Protein AF-A0A3E4Q810-F1 (afdb_monomer_lite)

pLDDT: mean 92.03, std 8.73, range [49.62, 97.12]

Secondary structure (DSSP, 8-state):
--HHHHHHHHHHHHHHHHHHHH-GGGGG-HHHHHHHHHHHHHHHHHHHHTT--HHHHHHH-

Foldseek 3Di:
DVVLVVQLVVLLVVVLVVCVVPPVVCNVVPVVSNVRSVVLSVQLVVCVVVPDDNVVSNVRD

Radius of g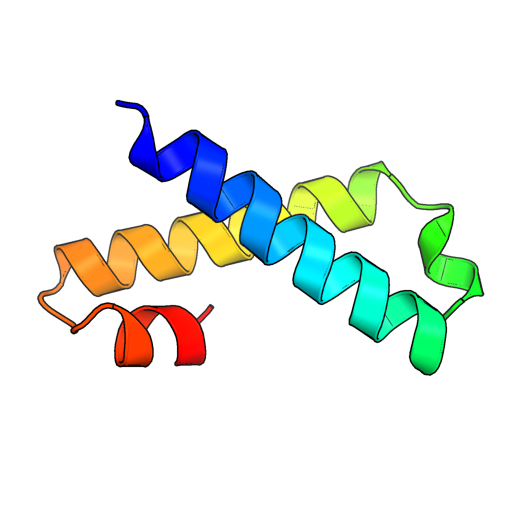yration: 12.07 Å; chains: 1; bounding box: 29×22×29 Å

Sequence (61 aa):
MTTTKKELSYFRLKLENYLSEHFPEMLGDKPFITARANEALSTYCDAVAQGFSHPEAESMA

InterPro domains:
  IPR015082 Protein of unknown function DUF1896 [PF08989] (3-61)
  IPR036297 PG0816-like superfamily [SSF140753] (2-61)

Organism: NCBI:txid28130

Structure (mmCIF, N/CA/C/O backbone):
data_AF-A0A3E4Q810-F1
#
_entry.id   AF-A0A3E4Q810-F1
#
loop_
_atom_site.group_PDB
_atom_site.id
_atom_site.type_symbol
_atom_site.label_atom_id
_atom_site.label_alt_id
_atom_site.label_comp_id
_atom_site.label_asym_id
_atom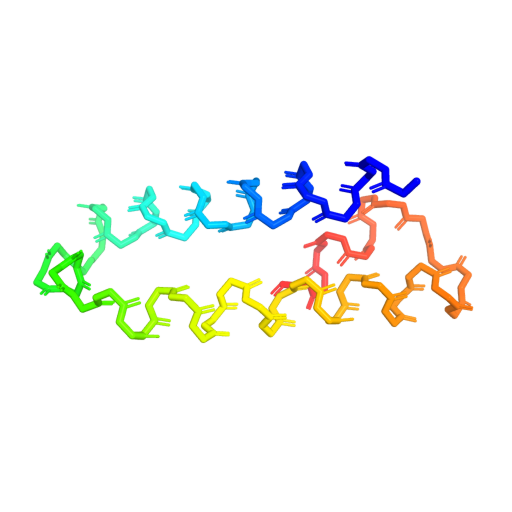_site.label_entity_id
_atom_site.label_seq_id
_atom_site.pdbx_PDB_ins_code
_atom_site.Cartn_x
_atom_site.Cartn_y
_atom_site.Cartn_z
_atom_site.occupancy
_atom_site.B_iso_or_equiv
_atom_site.auth_seq_id
_atom_site.auth_comp_id
_atom_site.auth_asym_id
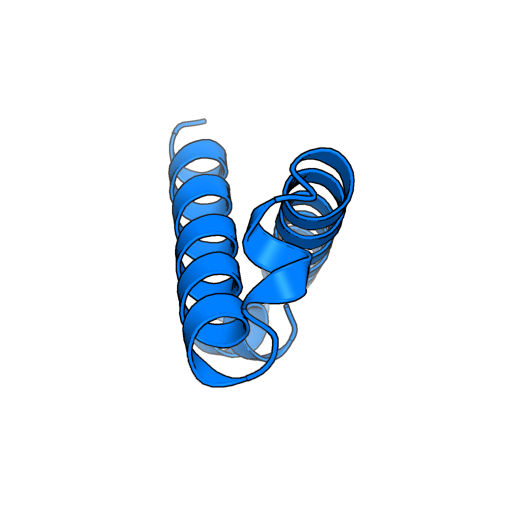_atom_site.auth_atom_id
_atom_site.pdbx_PDB_model_num
ATOM 1 N N . MET A 1 1 ? 8.283 15.670 -6.675 1.00 49.62 1 MET A N 1
ATOM 2 C CA . MET A 1 1 ? 7.962 14.452 -5.897 1.00 49.62 1 MET A CA 1
ATOM 3 C C . MET A 1 1 ? 6.488 14.450 -5.470 1.00 49.62 1 MET A C 1
ATOM 5 O O . MET A 1 1 ? 6.184 14.474 -4.287 1.00 49.62 1 MET A O 1
ATOM 9 N N . THR A 1 2 ? 5.546 14.475 -6.418 1.00 60.88 2 THR A N 1
ATOM 10 C CA . THR A 1 2 ? 4.092 14.461 -6.131 1.00 60.88 2 THR A CA 1
ATOM 11 C C . THR A 1 2 ? 3.483 13.063 -6.253 1.00 60.88 2 THR A C 1
ATOM 13 O O . THR A 1 2 ? 2.489 12.778 -5.590 1.00 60.88 2 THR A O 1
ATOM 16 N N . THR A 1 3 ? 4.109 12.182 -7.038 1.00 66.81 3 THR A N 1
ATOM 17 C CA . THR A 1 3 ? 3.658 10.808 -7.298 1.00 66.81 3 THR A CA 1
ATOM 18 C C . THR A 1 3 ? 3.571 9.994 -6.010 1.00 66.81 3 THR A C 1
ATOM 20 O O . THR A 1 3 ? 2.508 9.488 -5.686 1.00 66.81 3 THR A O 1
ATOM 23 N N . THR A 1 4 ? 4.618 10.004 -5.180 1.00 73.81 4 THR A N 1
ATOM 24 C CA . THR A 1 4 ? 4.688 9.228 -3.928 1.00 73.81 4 THR A CA 1
ATOM 25 C C . THR A 1 4 ? 3.537 9.521 -2.960 1.00 73.81 4 THR A C 1
ATOM 27 O O . THR A 1 4 ? 2.999 8.612 -2.338 1.00 73.81 4 THR A O 1
ATOM 30 N N . LYS A 1 5 ? 3.101 10.786 -2.854 1.00 78.44 5 LYS A N 1
ATOM 31 C CA . LYS A 1 5 ? 1.973 11.164 -1.986 1.00 78.44 5 LYS A CA 1
ATOM 32 C C . LYS A 1 5 ? 0.632 10.672 -2.543 1.00 78.44 5 LYS A C 1
ATOM 34 O O . LYS A 1 5 ? -0.245 10.287 -1.768 1.00 78.44 5 LYS A O 1
ATOM 39 N N . LYS A 1 6 ? 0.465 10.701 -3.870 1.00 82.19 6 LYS A N 1
ATOM 40 C CA . LYS A 1 6 ? -0.732 10.187 -4.546 1.00 82.19 6 LYS A CA 1
ATOM 41 C C . LYS A 1 6 ? -0.824 8.666 -4.404 1.00 82.19 6 LYS A C 1
ATOM 43 O O . LYS A 1 6 ? -1.876 8.188 -3.998 1.00 82.19 6 LYS A O 1
ATOM 48 N N . GLU A 1 7 ? 0.277 7.950 -4.631 1.00 84.50 7 GLU A N 1
ATOM 49 C CA . GLU A 1 7 ? 0.341 6.491 -4.474 1.00 84.50 7 GLU A CA 1
ATOM 50 C C . GLU A 1 7 ? 0.073 6.064 -3.023 1.00 84.50 7 GLU A C 1
ATOM 52 O O . GLU A 1 7 ? -0.746 5.184 -2.786 1.00 84.50 7 GLU A O 1
ATOM 57 N N . LEU A 1 8 ? 0.643 6.758 -2.026 1.00 87.06 8 LEU A N 1
ATOM 58 C CA . LEU A 1 8 ? 0.330 6.477 -0.618 1.00 87.06 8 LEU A CA 1
ATOM 59 C C . LEU A 1 8 ? -1.167 6.633 -0.316 1.00 87.06 8 LEU A C 1
ATOM 61 O O . LEU A 1 8 ? -1.762 5.819 0.387 1.00 87.06 8 LEU A O 1
ATOM 65 N N . SER A 1 9 ? -1.773 7.700 -0.847 1.00 92.12 9 SER A N 1
ATOM 66 C CA . SER A 1 9 ? -3.202 7.971 -0.663 1.00 92.12 9 SER A CA 1
ATOM 67 C C . SER A 1 9 ? -4.057 6.903 -1.354 1.00 92.12 9 SER A C 1
ATOM 69 O O . SER A 1 9 ? -5.094 6.520 -0.821 1.00 92.12 9 SER A O 1
ATOM 71 N N . TYR A 1 10 ? -3.603 6.400 -2.506 1.00 93.12 10 TYR A N 1
ATOM 72 C CA . TYR A 1 10 ? -4.244 5.321 -3.250 1.00 93.12 10 TYR A CA 1
ATOM 73 C C . TYR A 1 10 ? -4.196 3.985 -2.494 1.00 93.12 10 TYR A C 1
ATOM 75 O O . TYR A 1 10 ? -5.251 3.410 -2.227 1.00 93.12 10 TYR A O 1
ATOM 83 N N . PHE A 1 11 ? -3.012 3.524 -2.073 1.00 94.31 11 PHE A N 1
ATOM 84 C CA . PHE A 1 11 ? -2.868 2.261 -1.335 1.00 94.31 11 PHE A CA 1
ATOM 85 C C . PHE A 1 11 ? -3.620 2.277 -0.010 1.00 94.31 11 PHE A C 1
ATOM 87 O O . PHE A 1 11 ? -4.276 1.300 0.348 1.00 94.31 11 PHE A O 1
ATOM 94 N N . ARG A 1 12 ? -3.590 3.413 0.692 1.00 95.00 12 ARG A N 1
ATOM 95 C CA . ARG A 1 12 ? -4.370 3.588 1.912 1.00 95.00 12 ARG A CA 1
ATOM 96 C C . ARG A 1 12 ? -5.872 3.473 1.655 1.00 95.00 12 ARG A C 1
ATOM 98 O O . ARG A 1 12 ? -6.537 2.744 2.380 1.00 95.00 12 ARG A O 1
ATOM 105 N N . LEU A 1 13 ? -6.398 4.159 0.639 1.00 95.69 13 LEU A N 1
ATOM 106 C CA . LEU A 1 13 ? -7.825 4.104 0.309 1.00 95.69 13 LEU A CA 1
ATOM 107 C C . LEU A 1 13 ? -8.257 2.686 -0.094 1.00 95.69 13 LEU A C 1
ATOM 109 O O . LEU A 1 13 ? -9.297 2.210 0.353 1.00 95.69 13 LEU A O 1
ATOM 113 N N . LYS A 1 14 ? -7.444 1.999 -0.907 1.00 95.31 14 LYS A N 1
ATOM 114 C CA . LYS A 1 14 ? -7.686 0.610 -1.330 1.00 95.31 14 LYS A CA 1
ATOM 115 C C . LYS A 1 14 ? -7.725 -0.337 -0.124 1.00 95.31 14 LYS A C 1
ATOM 117 O O . LYS A 1 14 ? -8.625 -1.169 -0.034 1.00 95.31 14 LYS A O 1
ATOM 122 N N . LEU A 1 15 ? -6.801 -0.163 0.825 1.00 95.75 15 LEU A N 1
ATOM 123 C CA . LEU A 1 15 ? -6.770 -0.925 2.072 1.00 95.75 15 LEU A CA 1
ATOM 124 C C . LEU A 1 15 ? -7.986 -0.629 2.957 1.00 95.75 15 LEU A C 1
ATOM 126 O O . LEU A 1 15 ? -8.630 -1.560 3.423 1.00 95.75 15 LEU A O 1
ATOM 130 N N . 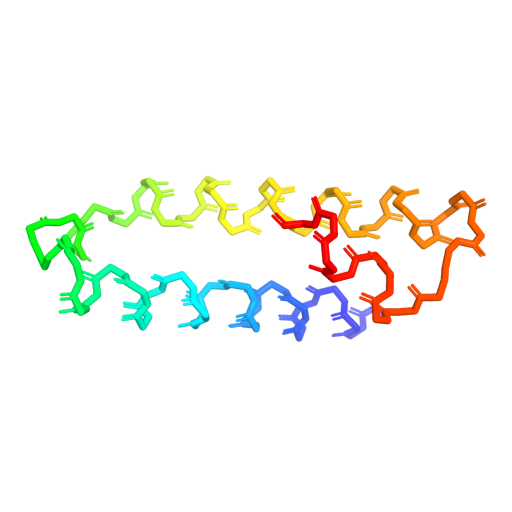GLU A 1 16 ? -8.325 0.642 3.172 1.00 95.44 16 GLU A N 1
ATOM 131 C CA . GLU A 1 16 ? -9.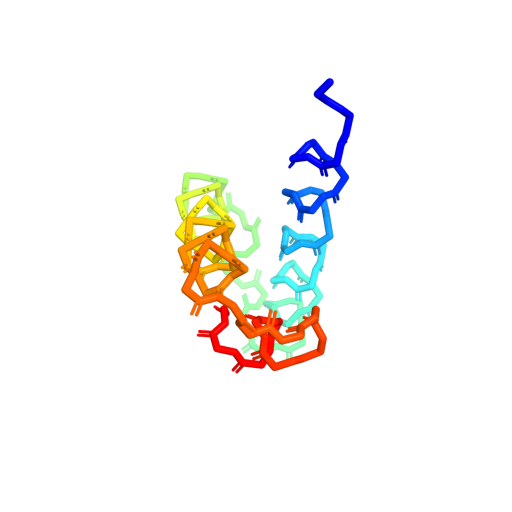498 1.033 3.964 1.00 95.44 16 GLU A CA 1
ATOM 132 C C . GLU A 1 16 ? -10.792 0.455 3.363 1.00 95.44 16 GLU A C 1
ATOM 134 O O . GLU A 1 16 ? -11.617 -0.078 4.101 1.00 95.44 16 GLU A O 1
ATOM 139 N N . ASN A 1 17 ? -10.948 0.460 2.034 1.00 96.25 17 ASN A N 1
ATOM 140 C CA . ASN A 1 17 ? -12.106 -0.161 1.388 1.00 96.25 17 ASN A CA 1
ATOM 141 C C . ASN A 1 17 ? -12.160 -1.675 1.650 1.00 96.25 17 ASN A C 1
ATOM 143 O O . ASN A 1 17 ? -13.181 -2.178 2.114 1.00 96.25 17 ASN A O 1
ATOM 147 N N . TYR A 1 18 ? -11.041 -2.381 1.453 1.00 95.56 18 TYR A N 1
ATOM 148 C CA . TYR A 1 18 ? -10.951 -3.822 1.710 1.00 95.56 18 TYR A CA 1
ATOM 149 C C . TYR A 1 18 ? -11.267 -4.182 3.169 1.00 95.56 18 TYR A C 1
ATOM 151 O O . TYR A 1 18 ? -12.024 -5.115 3.442 1.00 95.56 18 TYR A O 1
ATOM 159 N N . LEU A 1 19 ? -10.724 -3.422 4.124 1.00 96.50 19 LEU A N 1
ATOM 160 C CA . LEU A 1 19 ? -11.016 -3.623 5.541 1.00 96.50 19 LEU A CA 1
ATOM 161 C C . LEU A 1 19 ? -12.485 -3.324 5.850 1.00 96.50 19 LEU A C 1
ATOM 163 O O . LEU A 1 19 ? -13.085 -4.048 6.628 1.00 96.50 19 LEU A O 1
ATOM 167 N N . SER A 1 20 ? -13.102 -2.325 5.219 1.00 95.81 20 SER A N 1
ATOM 168 C CA . SER A 1 20 ? -14.527 -2.047 5.442 1.00 95.81 20 SER A CA 1
ATOM 169 C C . SER A 1 20 ? -15.446 -3.200 5.032 1.00 95.81 20 SER A C 1
ATOM 171 O O . SER A 1 20 ? -16.467 -3.421 5.681 1.00 95.81 20 SER A O 1
ATOM 173 N N . GLU A 1 21 ? -15.062 -3.955 4.000 1.00 97.12 21 GLU A N 1
ATOM 174 C CA . GLU A 1 21 ? -15.844 -5.076 3.477 1.00 97.12 21 GLU A CA 1
ATOM 175 C C . GLU A 1 21 ? -15.583 -6.385 4.236 1.00 97.12 21 GLU A C 1
ATOM 177 O O . GLU A 1 21 ? -16.505 -7.180 4.420 1.00 97.12 21 GLU A O 1
ATOM 182 N N . HIS A 1 22 ? -14.345 -6.614 4.689 1.00 96.69 22 HIS A N 1
ATOM 183 C CA . HIS A 1 22 ? -13.928 -7.909 5.240 1.00 96.69 22 HIS A CA 1
ATOM 184 C C . HIS A 1 22 ? -13.533 -7.892 6.723 1.00 96.69 22 HIS A C 1
ATOM 186 O O . HIS A 1 22 ? -13.692 -8.912 7.390 1.00 96.69 22 HIS A O 1
ATOM 192 N N . PHE A 1 23 ? -13.024 -6.768 7.234 1.00 95.38 23 PHE A N 1
ATOM 193 C CA . PHE A 1 23 ? -12.457 -6.621 8.585 1.00 95.38 23 PHE A CA 1
ATOM 194 C C . PHE A 1 23 ? -12.779 -5.240 9.191 1.00 95.38 23 PHE A C 1
ATOM 196 O O . PHE A 1 23 ? -11.865 -4.450 9.472 1.00 95.38 23 PHE A O 1
ATOM 203 N N . PRO A 1 24 ? -14.068 -4.886 9.355 1.00 94.38 24 PRO A N 1
ATOM 204 C CA . PRO A 1 24 ? -14.467 -3.546 9.782 1.00 94.38 24 PRO A CA 1
ATOM 205 C C . PRO A 1 24 ? -13.901 -3.162 11.159 1.00 94.38 24 PRO A C 1
ATOM 207 O O . PRO A 1 24 ? -13.685 -1.982 11.429 1.00 94.38 24 PRO A O 1
ATOM 210 N N . GLU A 1 25 ? -13.592 -4.136 12.017 1.00 94.25 25 GLU A N 1
ATOM 211 C CA . GLU A 1 25 ? -12.925 -3.934 13.305 1.00 94.25 25 GLU A CA 1
ATOM 212 C C . GLU A 1 25 ? -11.504 -3.357 13.180 1.00 94.25 25 GLU A C 1
ATOM 214 O O . GLU A 1 25 ? -11.057 -2.628 14.067 1.00 94.25 25 GLU A O 1
ATOM 219 N N . MET A 1 26 ? -10.808 -3.620 12.069 1.00 92.50 26 MET A N 1
ATOM 220 C CA . MET A 1 26 ? -9.443 -3.139 11.829 1.00 92.50 26 MET A CA 1
ATOM 221 C C . MET A 1 26 ? -9.401 -1.705 11.286 1.00 92.50 26 MET A C 1
ATOM 223 O O . MET A 1 26 ? -8.343 -1.078 11.307 1.00 92.50 26 MET A O 1
ATOM 227 N N . LEU A 1 27 ? -10.536 -1.135 10.855 1.00 92.19 27 LEU A N 1
ATOM 228 C CA . LEU A 1 27 ? -10.605 0.254 10.372 1.00 92.19 27 LEU A CA 1
ATOM 229 C C . LEU A 1 27 ? -10.210 1.290 11.436 1.00 92.19 27 LEU A C 1
ATOM 231 O O . LEU A 1 27 ? -9.771 2.394 11.108 1.00 92.19 27 LEU A O 1
ATOM 235 N N . GLY A 1 28 ? -10.375 0.951 12.717 1.00 91.00 28 GLY A N 1
ATOM 236 C CA . GLY A 1 28 ? -9.963 1.805 13.831 1.00 91.00 28 GLY A CA 1
ATOM 237 C C . GLY A 1 28 ? -8.448 1.840 14.054 1.00 91.00 28 GLY A C 1
ATOM 238 O O . GLY A 1 28 ? -7.943 2.781 14.675 1.00 91.00 28 GLY A O 1
ATOM 239 N N . ASP A 1 29 ? -7.713 0.852 13.536 1.00 95.75 29 ASP A N 1
ATOM 240 C CA . ASP A 1 29 ? -6.274 0.699 13.743 1.00 95.75 29 ASP A CA 1
ATOM 241 C C . ASP A 1 29 ? -5.479 1.551 12.741 1.00 95.75 29 ASP A C 1
ATOM 243 O O . ASP A 1 29 ? -4.958 1.103 11.717 1.00 95.75 29 ASP A O 1
ATOM 247 N N . LYS A 1 30 ? -5.399 2.850 13.043 1.00 92.88 30 LYS A N 1
ATOM 248 C CA . LYS A 1 30 ? -4.639 3.815 12.233 1.00 92.88 30 LYS A CA 1
ATOM 249 C C . LYS A 1 30 ? -3.151 3.453 12.096 1.00 92.88 30 LYS A C 1
ATOM 251 O O . LYS A 1 30 ? -2.631 3.635 10.989 1.00 92.88 30 LYS A O 1
ATOM 256 N N . PRO A 1 31 ? -2.445 2.991 13.152 1.00 95.38 31 PRO A N 1
ATOM 257 C CA . PRO A 1 31 ? -1.079 2.490 13.017 1.00 95.38 31 PRO A CA 1
ATOM 258 C C . PRO A 1 31 ? -0.957 1.355 11.998 1.00 95.38 31 PRO A C 1
ATOM 260 O O . PRO A 1 31 ? -0.100 1.442 11.120 1.00 95.38 31 PRO A O 1
ATOM 263 N N . PHE A 1 32 ? -1.842 0.356 12.057 1.00 94.69 32 PHE A N 1
ATOM 264 C CA . PHE A 1 32 ? -1.863 -0.757 11.108 1.00 94.69 32 PHE A CA 1
ATOM 265 C C . PHE A 1 32 ? -2.078 -0.281 9.668 1.00 94.69 32 PHE A C 1
ATOM 267 O O . PHE A 1 32 ? -1.273 -0.589 8.789 1.00 94.69 32 PHE A O 1
ATOM 274 N N . ILE A 1 33 ? -3.108 0.539 9.432 1.00 95.00 33 ILE A N 1
ATOM 275 C CA . ILE A 1 33 ? -3.423 1.071 8.096 1.00 95.00 33 ILE A CA 1
ATOM 276 C C . ILE A 1 33 ? -2.238 1.867 7.535 1.00 95.00 33 ILE A C 1
ATOM 278 O O . ILE A 1 33 ? -1.886 1.730 6.364 1.00 95.00 33 ILE A O 1
ATOM 282 N N . THR A 1 34 ? -1.598 2.686 8.372 1.00 93.62 34 THR A N 1
ATOM 283 C CA . THR A 1 34 ? -0.449 3.503 7.960 1.00 93.62 34 THR A CA 1
ATOM 284 C C . THR A 1 34 ? 0.765 2.639 7.632 1.00 93.62 34 THR A C 1
ATOM 286 O O . THR A 1 34 ? 1.393 2.851 6.597 1.00 93.62 34 THR A O 1
ATOM 289 N N . ALA A 1 35 ? 1.092 1.664 8.485 1.00 96.06 35 ALA A N 1
ATOM 290 C CA . ALA A 1 35 ? 2.209 0.751 8.260 1.00 96.06 35 ALA A CA 1
ATOM 291 C C . ALA A 1 35 ? 2.020 -0.031 6.955 1.00 96.06 35 ALA A C 1
ATOM 293 O O . ALA A 1 35 ? 2.892 -0.005 6.088 1.00 96.06 35 ALA A O 1
ATOM 294 N N . ARG A 1 36 ? 0.835 -0.615 6.758 1.00 95.69 36 ARG A N 1
ATOM 295 C CA . ARG A 1 36 ? 0.558 -1.441 5.586 1.00 95.69 36 ARG A CA 1
ATOM 296 C C . ARG A 1 36 ? 0.486 -0.634 4.286 1.00 95.69 36 ARG A C 1
ATOM 298 O O . ARG A 1 36 ? 0.990 -1.092 3.266 1.00 95.69 36 ARG A O 1
ATOM 305 N N . ALA A 1 37 ? -0.062 0.583 4.316 1.00 95.00 37 ALA A N 1
ATOM 306 C CA . ALA A 1 37 ? -0.039 1.476 3.155 1.00 95.00 37 ALA A CA 1
ATOM 307 C C . ALA A 1 37 ? 1.390 1.924 2.789 1.00 95.00 37 ALA A C 1
ATOM 309 O O . ALA A 1 37 ? 1.712 2.038 1.607 1.00 95.00 37 ALA A O 1
ATOM 310 N N . ASN A 1 38 ? 2.254 2.153 3.786 1.00 93.44 38 ASN A N 1
ATOM 311 C CA . ASN A 1 38 ? 3.665 2.467 3.551 1.00 93.44 38 ASN A CA 1
ATOM 312 C C . ASN A 1 38 ? 4.433 1.268 2.975 1.00 93.44 38 ASN A C 1
ATOM 314 O O . ASN A 1 38 ? 5.261 1.460 2.088 1.00 93.44 38 ASN A O 1
ATOM 318 N N . GLU A 1 39 ? 4.157 0.049 3.447 1.00 95.94 39 GLU A N 1
ATOM 319 C CA . GLU A 1 39 ? 4.740 -1.175 2.884 1.00 95.94 39 GLU A CA 1
ATOM 320 C C . GLU A 1 39 ? 4.349 -1.359 1.416 1.00 95.94 39 GLU A C 1
ATOM 322 O O . GLU A 1 39 ? 5.235 -1.508 0.578 1.00 95.94 39 GLU A O 1
ATOM 327 N N . ALA A 1 40 ? 3.054 -1.260 1.091 1.00 95.88 40 ALA A N 1
ATOM 328 C CA . ALA A 1 40 ? 2.568 -1.350 -0.288 1.00 95.88 40 ALA A CA 1
ATOM 329 C C . ALA A 1 40 ? 3.241 -0.300 -1.190 1.00 95.88 40 ALA A C 1
ATOM 331 O O . ALA A 1 40 ? 3.721 -0.606 -2.281 1.00 95.88 40 ALA A O 1
ATOM 332 N N . LEU A 1 41 ? 3.376 0.936 -0.700 1.00 94.75 41 LEU A N 1
ATOM 333 C CA . LEU A 1 41 ? 4.090 1.985 -1.419 1.00 94.75 41 LEU A CA 1
ATOM 334 C C . LEU A 1 41 ? 5.571 1.653 -1.643 1.00 94.75 41 LEU A C 1
ATOM 336 O O . LEU A 1 41 ? 6.091 1.938 -2.723 1.00 94.75 41 LEU A O 1
ATOM 340 N N . SER A 1 42 ? 6.251 1.088 -0.642 1.00 94.62 42 SER A N 1
ATOM 341 C CA . SER A 1 42 ? 7.647 0.663 -0.776 1.00 94.62 42 SER A CA 1
ATOM 342 C C . SER A 1 42 ? 7.769 -0.407 -1.854 1.00 94.62 42 SER A C 1
ATOM 344 O O . SER A 1 42 ? 8.542 -0.228 -2.788 1.00 94.62 42 SER A O 1
ATOM 346 N N . THR A 1 43 ? 6.939 -1.453 -1.792 1.00 96.44 43 THR A N 1
ATOM 347 C CA . THR A 1 43 ? 6.925 -2.536 -2.784 1.00 96.44 43 THR A CA 1
ATOM 348 C C . THR A 1 43 ? 6.646 -2.013 -4.191 1.00 96.44 43 THR A C 1
ATOM 350 O O . THR A 1 43 ? 7.345 -2.384 -5.133 1.00 96.44 43 THR A O 1
ATOM 353 N N . TYR A 1 44 ? 5.692 -1.091 -4.334 1.00 95.50 44 TYR A N 1
ATOM 354 C CA . TYR A 1 44 ? 5.414 -0.426 -5.604 1.00 95.50 44 TYR A CA 1
ATOM 355 C C . TYR A 1 44 ? 6.630 0.351 -6.124 1.00 95.50 44 TYR A C 1
ATOM 357 O O . TYR A 1 44 ? 7.004 0.218 -7.289 1.00 95.50 44 TYR A O 1
ATOM 365 N N . CYS A 1 45 ? 7.275 1.153 -5.271 1.00 93.25 45 CYS A N 1
ATOM 366 C CA . CYS A 1 45 ? 8.454 1.932 -5.655 1.00 93.25 45 CYS A CA 1
ATOM 367 C C . CYS A 1 45 ? 9.624 1.026 -6.055 1.00 93.25 45 CYS A C 1
ATOM 369 O O . CYS A 1 45 ? 10.287 1.304 -7.054 1.00 93.25 45 CYS A O 1
ATOM 371 N N . ASP A 1 46 ? 9.840 -0.064 -5.320 1.00 96.19 46 ASP A N 1
ATOM 372 C CA . ASP A 1 46 ? 10.880 -1.048 -5.606 1.00 96.19 46 ASP A CA 1
ATOM 373 C C . ASP A 1 46 ? 10.615 -1.765 -6.934 1.00 96.19 46 ASP A C 1
ATOM 375 O O . ASP A 1 46 ? 11.542 -1.962 -7.719 1.00 96.19 46 ASP A O 1
ATOM 379 N N . ALA A 1 47 ? 9.363 -2.124 -7.230 1.00 96.38 47 ALA A N 1
ATOM 380 C CA . ALA A 1 47 ? 8.987 -2.734 -8.504 1.00 96.38 47 ALA A CA 1
ATOM 381 C C . ALA A 1 47 ? 9.169 -1.752 -9.677 1.00 96.38 47 ALA A C 1
ATOM 383 O O . ALA A 1 47 ? 9.789 -2.089 -10.687 1.00 96.38 47 ALA A O 1
ATOM 384 N N . VAL A 1 48 ? 8.732 -0.498 -9.532 1.00 94.62 48 VAL A N 1
ATOM 385 C CA . VAL A 1 48 ? 8.973 0.532 -10.557 1.00 94.62 48 VAL A CA 1
ATOM 386 C C . VAL A 1 48 ? 10.476 0.759 -10.769 1.00 94.62 48 VAL A C 1
ATOM 388 O O . VAL A 1 48 ? 10.921 0.865 -11.911 1.00 94.62 48 VAL A O 1
ATOM 391 N N . ALA A 1 49 ? 11.280 0.779 -9.701 1.00 95.12 49 ALA A N 1
ATOM 392 C CA . ALA A 1 49 ? 12.736 0.922 -9.788 1.00 95.12 49 ALA A CA 1
ATOM 393 C C . ALA A 1 49 ? 13.423 -0.279 -10.464 1.00 95.12 49 ALA A C 1
ATOM 395 O O . ALA A 1 49 ? 14.447 -0.110 -11.123 1.00 95.12 49 ALA A O 1
ATOM 396 N N . GLN A 1 50 ? 12.844 -1.476 -10.341 1.00 96.62 50 GLN A N 1
ATOM 397 C CA . GLN A 1 50 ? 13.285 -2.690 -11.036 1.00 96.62 50 GLN A CA 1
ATOM 398 C C . GLN A 1 50 ? 12.864 -2.737 -12.516 1.00 96.62 50 GLN A C 1
ATOM 400 O O . GLN A 1 50 ? 13.316 -3.617 -13.245 1.00 96.62 50 GLN A O 1
ATOM 405 N N . GLY A 1 51 ? 12.047 -1.784 -12.979 1.00 96.44 51 GLY A N 1
ATOM 406 C CA . GLY A 1 51 ? 11.623 -1.666 -14.376 1.00 96.44 51 GLY A CA 1
ATOM 407 C C . GLY A 1 51 ? 10.256 -2.278 -14.690 1.00 96.44 51 GLY A C 1
ATOM 408 O O . GLY A 1 51 ? 9.896 -2.347 -15.865 1.00 96.44 51 GLY A O 1
ATOM 409 N N . PHE A 1 52 ? 9.487 -2.693 -13.679 1.00 96.94 52 PHE A N 1
ATOM 410 C CA . PHE A 1 52 ? 8.106 -3.140 -13.872 1.00 96.94 52 PHE A CA 1
ATOM 411 C C . PHE A 1 52 ? 7.194 -1.975 -14.280 1.00 96.94 52 PHE A C 1
ATOM 413 O O . PHE A 1 52 ? 7.399 -0.817 -13.893 1.00 96.94 52 PHE A O 1
ATOM 420 N N . SER A 1 53 ? 6.151 -2.279 -15.055 1.00 95.75 53 SER A N 1
ATOM 421 C CA . SER A 1 53 ? 5.114 -1.300 -15.384 1.00 95.75 53 SER A CA 1
ATOM 422 C C . SER A 1 53 ? 4.269 -0.951 -14.152 1.00 95.75 53 SER A C 1
ATOM 424 O O . SER A 1 53 ? 4.228 -1.695 -13.175 1.00 95.75 53 SER A O 1
ATOM 426 N N . HIS A 1 54 ? 3.570 0.189 -14.177 1.00 92.06 54 HIS A N 1
ATOM 427 C CA . HIS A 1 54 ? 2.745 0.614 -13.036 1.00 92.06 54 HIS A CA 1
ATOM 428 C C . HIS A 1 54 ? 1.658 -0.414 -12.656 1.00 92.06 54 HIS A C 1
ATOM 430 O O . HIS A 1 54 ? 1.530 -0.686 -11.467 1.00 92.06 54 HIS A O 1
ATOM 436 N N . PRO A 1 55 ? 0.930 -1.049 -13.601 1.00 95.19 55 PRO A N 1
ATOM 437 C CA . PRO A 1 55 ? -0.027 -2.104 -13.254 1.00 95.19 55 PRO A CA 1
ATOM 438 C C . PRO A 1 55 ? 0.621 -3.348 -12.627 1.00 95.19 55 PRO A C 1
ATOM 440 O O . PRO A 1 55 ? 0.050 -3.945 -11.719 1.00 95.19 55 PRO A O 1
ATOM 443 N N . GLU A 1 56 ? 1.815 -3.740 -13.085 1.00 96.12 56 GLU A N 1
ATOM 444 C CA . GLU A 1 56 ? 2.552 -4.872 -12.502 1.00 96.12 56 GLU A CA 1
ATOM 445 C C . GLU A 1 56 ? 3.027 -4.542 -11.087 1.00 96.12 56 GLU A C 1
ATOM 447 O O . GLU A 1 56 ? 2.790 -5.315 -10.164 1.00 96.12 56 GLU A O 1
ATOM 452 N N . ALA A 1 57 ? 3.622 -3.361 -10.899 1.00 95.31 57 ALA A N 1
ATOM 453 C CA . ALA A 1 57 ? 4.049 -2.875 -9.594 1.00 95.31 57 ALA A CA 1
ATOM 454 C C . ALA A 1 57 ? 2.873 -2.758 -8.611 1.00 95.31 57 ALA A C 1
ATOM 456 O O . ALA A 1 57 ? 3.016 -3.097 -7.439 1.00 95.31 57 ALA A O 1
ATOM 457 N N . GLU A 1 58 ? 1.701 -2.320 -9.079 1.00 93.38 58 GLU A N 1
ATOM 458 C CA . GLU A 1 58 ? 0.485 -2.251 -8.263 1.00 93.38 58 GLU A CA 1
ATOM 4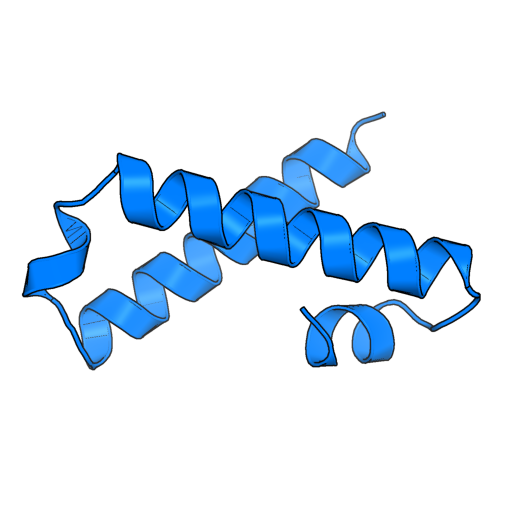59 C C . GLU A 1 58 ? -0.035 -3.641 -7.879 1.00 93.38 58 GLU A C 1
ATOM 461 O O . GLU A 1 58 ? -0.533 -3.822 -6.775 1.00 93.38 58 GLU A O 1
ATOM 466 N N . SER A 1 59 ? 0.086 -4.635 -8.763 1.00 94.44 59 SER A N 1
ATOM 467 C CA . SER A 1 59 ? -0.308 -6.014 -8.453 1.00 94.44 59 SER A CA 1
ATOM 468 C C . SER A 1 59 ? 0.634 -6.698 -7.458 1.00 94.44 59 SER A C 1
ATOM 470 O O . SER A 1 59 ? 0.251 -7.708 -6.866 1.00 94.44 59 SER A O 1
ATOM 472 N N . MET A 1 60 ? 1.866 -6.206 -7.321 1.00 94.69 60 MET A N 1
ATOM 473 C CA . MET A 1 60 ? 2.857 -6.723 -6.374 1.00 94.69 60 MET A CA 1
ATOM 474 C C . MET A 1 60 ? 2.732 -6.092 -4.980 1.00 94.69 60 MET A C 1
ATOM 476 O O . MET A 1 60 ? 3.183 -6.703 -4.011 1.00 94.69 60 MET A O 1
ATOM 480 N N . ALA A 1 61 ? 2.162 -4.887 -4.898 1.00 93.25 61 ALA A N 1
ATOM 481 C CA . ALA A 1 61 ? 1.986 -4.091 -3.683 1.00 93.25 61 ALA A CA 1
ATOM 482 C C . ALA A 1 61 ? 0.737 -4.497 -2.880 1.00 93.25 61 ALA A C 1
ATOM 484 O O . ALA A 1 61 ? 0.867 -4.662 -1.642 1.00 93.25 61 ALA A O 1
#